Protein AF-A0A7X0X9N1-F1 (afdb_monomer_lite)

Radius of gyration: 16.99 Å; chains: 1; bounding box: 40×14×46 Å

Sequence (74 aa):
MAKISALFIAAIRIVQGVAGSYAALKLAIYGIAYMRKNQQKVEEAKEGMMNVFIGLAIVFLCEVIINIVKGAIQ

Secondary structure (DSSP, 8-state):
-HHHHHHHHHHHHHHHHHHHHHHHHHHHHHHHHHTSS-HHHHHHHHHHHHHHHHHHHHHHHHHHHHHHHHHHH-

pLDDT: mean 78.69, std 6.75, range [52.66, 86.25]

Foldseek 3Di:
DVVVVVVVVVVLVVVLVVLVVVLVVLLVVLVVQCPDPPVVSVVVSVVSNVVSVVSNVVSVVVVVVVVVVVVVVD

Structure (mmCIF, N/CA/C/O backbone):
data_AF-A0A7X0X9N1-F1
#
_entry.id   AF-A0A7X0X9N1-F1
#
loop_
_atom_site.group_PDB
_atom_site.id
_atom_site.type_symbol
_atom_site.label_atom_id
_atom_site.label_alt_id
_atom_site.label_comp_id
_atom_site.label_asym_id
_atom_site.label_entity_id
_atom_site.label_seq_id
_atom_site.pdbx_PDB_ins_code
_atom_site.Cartn_x
_atom_site.Cartn_y
_atom_site.Cartn_z
_atom_site.occupancy
_atom_site.B_iso_or_equiv
_atom_site.auth_seq_id
_atom_site.auth_comp_id
_atom_site.auth_asym_id
_atom_site.auth_atom_id
_atom_site.pdbx_PDB_model_num
ATOM 1 N N . MET A 1 1 ? 20.447 1.137 -20.234 1.00 54.44 1 MET A N 1
ATOM 2 C CA . MET A 1 1 ? 18.979 1.305 -20.165 1.00 54.44 1 MET A CA 1
ATOM 3 C C . MET A 1 1 ? 18.339 0.424 -19.085 1.00 54.44 1 MET A C 1
ATOM 5 O O . MET A 1 1 ? 17.834 0.981 -18.124 1.00 54.44 1 MET A O 1
ATOM 9 N N . ALA A 1 2 ? 18.440 -0.913 -19.147 1.00 64.50 2 ALA A N 1
ATOM 10 C CA . ALA A 1 2 ? 17.726 -1.827 -18.230 1.00 64.50 2 ALA A CA 1
ATOM 11 C C . ALA A 1 2 ? 18.075 -1.715 -16.725 1.00 64.50 2 ALA A C 1
ATOM 13 O O . ALA A 1 2 ? 17.212 -1.892 -15.872 1.00 64.50 2 ALA A O 1
ATOM 14 N N . LYS A 1 3 ? 19.331 -1.402 -16.369 1.00 71.00 3 LYS A N 1
ATOM 15 C CA . LYS A 1 3 ? 19.737 -1.264 -14.954 1.00 71.00 3 LYS A CA 1
ATOM 16 C C . LYS A 1 3 ? 19.171 -0.006 -14.285 1.00 71.00 3 LYS A C 1
ATOM 18 O O . LYS A 1 3 ? 18.855 -0.035 -13.103 1.00 71.00 3 LYS A O 1
ATOM 23 N N . ILE A 1 4 ? 19.031 1.082 -15.045 1.00 75.25 4 ILE A N 1
ATOM 24 C CA . ILE A 1 4 ? 18.513 2.360 -14.539 1.00 75.25 4 ILE A CA 1
ATOM 25 C C . ILE A 1 4 ? 17.006 2.241 -14.305 1.00 75.25 4 ILE A C 1
ATOM 27 O O . ILE A 1 4 ? 16.534 2.570 -13.222 1.00 75.25 4 ILE A O 1
ATOM 31 N N . SER A 1 5 ? 16.257 1.689 -15.265 1.00 73.69 5 SER A N 1
ATOM 32 C CA . SER A 1 5 ? 14.819 1.450 -15.093 1.00 73.69 5 SER A CA 1
ATOM 33 C C . SER A 1 5 ? 14.528 0.485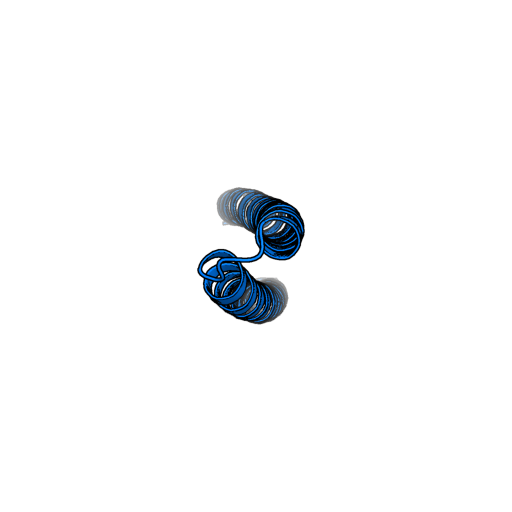 -13.939 1.00 73.69 5 SER A C 1
ATOM 35 O O . SER A 1 5 ? 13.633 0.753 -13.140 1.00 73.69 5 SER A O 1
ATOM 37 N N . ALA A 1 6 ? 15.319 -0.583 -13.779 1.00 78.00 6 ALA A N 1
ATOM 38 C CA . ALA A 1 6 ? 15.189 -1.507 -12.650 1.00 78.00 6 ALA A CA 1
ATOM 39 C C . ALA A 1 6 ? 15.388 -0.819 -11.287 1.00 78.00 6 ALA A C 1
ATOM 41 O O . ALA A 1 6 ? 14.643 -1.104 -10.350 1.00 78.00 6 ALA A O 1
ATOM 42 N N . LEU A 1 7 ? 16.338 0.118 -11.187 1.00 81.75 7 LEU A N 1
ATOM 43 C CA . LEU A 1 7 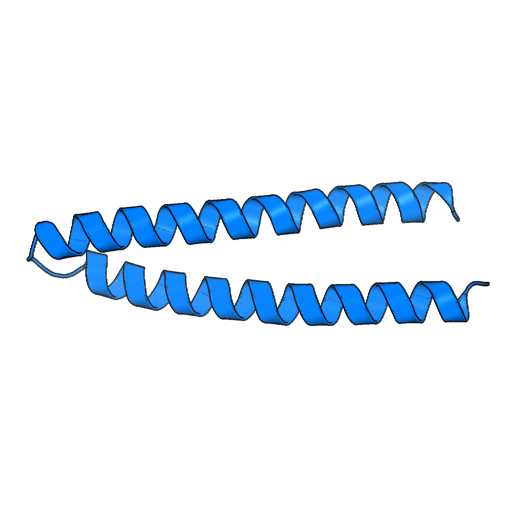? 16.570 0.900 -9.971 1.00 81.75 7 LEU A CA 1
ATOM 44 C C . LEU A 1 7 ? 15.352 1.772 -9.618 1.00 81.75 7 LEU A C 1
ATOM 46 O O . LEU A 1 7 ? 14.906 1.769 -8.472 1.00 81.75 7 LEU A O 1
ATOM 50 N N . PHE A 1 8 ? 14.770 2.466 -10.603 1.00 80.12 8 PHE A N 1
ATOM 51 C CA . PHE A 1 8 ? 13.562 3.277 -10.398 1.00 80.12 8 PHE A CA 1
ATOM 52 C C . PHE A 1 8 ? 12.358 2.427 -9.980 1.00 80.12 8 PHE A C 1
ATOM 54 O O . PHE A 1 8 ? 11.631 2.789 -9.057 1.00 80.12 8 PHE A O 1
ATOM 61 N N . ILE A 1 9 ? 12.171 1.264 -10.605 1.00 79.88 9 ILE A N 1
ATOM 62 C CA . ILE A 1 9 ? 11.100 0.326 -10.244 1.00 79.88 9 ILE A CA 1
ATOM 63 C C . ILE A 1 9 ? 11.281 -0.182 -8.807 1.00 79.88 9 ILE A C 1
ATOM 65 O O . ILE A 1 9 ? 10.303 -0.275 -8.063 1.00 79.88 9 ILE A O 1
ATOM 69 N N . ALA A 1 10 ? 12.514 -0.504 -8.405 1.00 81.69 10 ALA A N 1
ATOM 70 C CA . ALA A 1 10 ? 12.815 -0.936 -7.044 1.00 81.69 10 ALA A CA 1
ATOM 71 C C . ALA A 1 10 ? 12.510 0.169 -6.021 1.00 81.69 10 ALA A C 1
ATOM 73 O O . ALA A 1 10 ? 11.875 -0.105 -5.004 1.00 81.69 10 ALA A O 1
ATOM 74 N N . ALA A 1 11 ? 12.879 1.419 -6.318 1.00 83.44 11 ALA A N 1
ATOM 75 C CA . ALA A 1 11 ? 12.568 2.564 -5.464 1.00 83.44 11 ALA A CA 1
ATOM 76 C C . ALA A 1 11 ? 11.051 2.764 -5.296 1.00 83.44 11 ALA A C 1
ATOM 78 O O . ALA A 1 11 ? 10.573 2.918 -4.173 1.00 83.44 11 ALA A O 1
ATOM 79 N N . ILE A 1 12 ? 10.280 2.682 -6.386 1.00 83.69 12 ILE A N 1
ATOM 80 C CA . ILE A 1 12 ? 8.814 2.795 -6.329 1.00 83.69 12 ILE A CA 1
ATOM 81 C C . ILE A 1 12 ? 8.213 1.665 -5.489 1.00 83.69 12 ILE A C 1
ATOM 83 O O . ILE A 1 12 ? 7.363 1.929 -4.642 1.00 83.69 12 ILE A O 1
ATOM 87 N N . ARG A 1 13 ? 8.689 0.423 -5.647 1.00 81.81 13 ARG A N 1
ATOM 88 C CA . ARG A 1 13 ? 8.210 -0.708 -4.837 1.00 81.81 13 ARG A CA 1
ATOM 89 C C . ARG A 1 13 ? 8.487 -0.541 -3.348 1.00 81.81 13 ARG A C 1
ATOM 91 O O . ARG A 1 13 ? 7.645 -0.919 -2.538 1.00 81.81 13 ARG A O 1
ATOM 98 N N . ILE A 1 14 ? 9.630 0.036 -2.976 1.00 84.88 14 ILE A N 1
ATOM 99 C CA . ILE A 1 14 ? 9.926 0.350 -1.572 1.00 84.88 14 ILE A CA 1
ATOM 100 C C . ILE A 1 14 ? 8.904 1.359 -1.040 1.00 84.88 14 ILE A C 1
ATOM 102 O O . ILE A 1 14 ? 8.318 1.134 0.018 1.00 84.88 14 ILE A O 1
ATOM 106 N N . VAL A 1 15 ? 8.630 2.429 -1.792 1.00 85.62 15 VAL A N 1
ATOM 107 C CA . VAL A 1 15 ? 7.632 3.442 -1.406 1.00 85.62 15 VAL A CA 1
ATOM 108 C C . VAL A 1 15 ? 6.235 2.829 -1.288 1.00 85.62 15 VAL A C 1
ATOM 110 O O . VAL A 1 15 ? 5.546 3.084 -0.302 1.00 85.62 15 VAL A O 1
ATOM 113 N N . GLN A 1 16 ? 5.828 1.977 -2.231 1.00 82.69 16 GLN A N 1
ATOM 114 C CA . GLN A 1 16 ? 4.550 1.262 -2.165 1.00 82.69 16 GLN A CA 1
ATOM 115 C C . GLN A 1 16 ? 4.468 0.341 -0.946 1.00 82.69 16 GLN A C 1
ATOM 117 O O . GLN A 1 16 ? 3.441 0.316 -0.271 1.00 82.69 16 GLN A O 1
ATOM 122 N N . GLY A 1 17 ? 5.549 -0.375 -0.626 1.00 83.38 17 GLY A N 1
ATOM 123 C CA . GLY A 1 17 ? 5.619 -1.228 0.557 1.00 83.38 17 GLY A CA 1
ATOM 124 C C . GLY A 1 17 ? 5.441 -0.428 1.847 1.00 83.38 17 GLY A C 1
ATOM 125 O O . GLY A 1 17 ? 4.636 -0.803 2.700 1.00 83.38 17 GLY A O 1
ATOM 126 N N . VAL A 1 18 ? 6.119 0.717 1.970 1.00 85.62 18 VAL A N 1
ATOM 127 C CA . VAL A 1 18 ? 5.987 1.608 3.136 1.00 85.62 18 VAL A CA 1
ATOM 128 C C . VAL A 1 18 ? 4.579 2.206 3.214 1.00 85.62 18 VAL A C 1
ATOM 130 O O . VAL A 1 18 ? 3.970 2.196 4.284 1.00 85.62 18 VAL A O 1
ATOM 133 N N . ALA A 1 19 ? 4.028 2.666 2.089 1.00 83.38 19 ALA A N 1
ATOM 134 C CA . ALA A 1 19 ? 2.681 3.228 2.023 1.00 83.38 19 ALA A CA 1
ATOM 135 C C . ALA A 1 19 ? 1.605 2.193 2.387 1.00 83.38 19 ALA A C 1
ATOM 137 O O . ALA A 1 19 ? 0.721 2.482 3.194 1.00 83.38 19 ALA A O 1
ATOM 138 N N . GLY A 1 20 ? 1.708 0.971 1.857 1.00 83.38 20 GLY A N 1
ATOM 139 C CA . GLY A 1 20 ? 0.802 -0.132 2.178 1.00 83.38 20 GLY A CA 1
ATOM 140 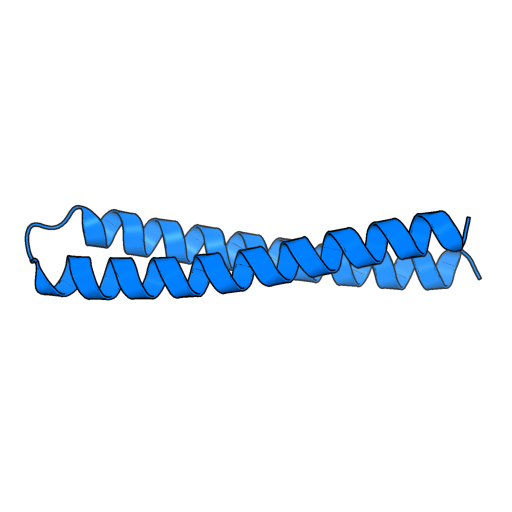C C . GLY A 1 20 ? 0.897 -0.556 3.645 1.00 83.38 20 GLY A C 1
ATOM 141 O O . GLY A 1 20 ? -0.127 -0.761 4.294 1.00 83.38 20 GLY A O 1
ATOM 142 N N . SER A 1 21 ? 2.110 -0.597 4.203 1.00 82.56 21 SER A N 1
ATOM 143 C CA . SER A 1 21 ? 2.334 -0.892 5.627 1.00 82.56 21 SER A CA 1
ATOM 144 C C . SER A 1 21 ? 1.711 0.176 6.531 1.00 82.56 21 SER A C 1
ATOM 146 O O . SER A 1 21 ? 1.028 -0.142 7.505 1.00 82.56 21 SER A O 1
ATOM 148 N N . TYR A 1 22 ? 1.892 1.454 6.189 1.00 81.12 22 TYR A N 1
ATOM 149 C CA . TYR A 1 22 ? 1.295 2.575 6.916 1.00 81.12 22 TYR A CA 1
ATOM 150 C C . TYR A 1 22 ? -0.238 2.563 6.837 1.00 81.12 22 TYR A C 1
ATOM 152 O O . TYR A 1 22 ? -0.922 2.781 7.841 1.00 81.12 22 TYR A O 1
ATOM 160 N N . ALA A 1 23 ? -0.785 2.252 5.661 1.00 82.19 23 ALA A N 1
ATOM 161 C CA . ALA A 1 23 ? -2.217 2.076 5.466 1.00 82.19 23 ALA A CA 1
ATOM 162 C C . ALA A 1 23 ? -2.770 0.921 6.315 1.00 82.19 23 ALA A C 1
ATOM 164 O O . ALA A 1 23 ? -3.780 1.102 6.992 1.00 82.19 23 ALA A O 1
ATOM 165 N N . ALA A 1 24 ? -2.084 -0.226 6.355 1.00 82.38 24 ALA A N 1
ATOM 166 C CA . ALA A 1 24 ? -2.477 -1.373 7.173 1.00 82.38 24 ALA A CA 1
ATOM 167 C C . ALA A 1 24 ? -2.504 -1.033 8.672 1.00 82.38 24 ALA A C 1
ATOM 169 O O . ALA A 1 24 ? -3.465 -1.372 9.364 1.00 82.38 24 ALA A O 1
ATOM 170 N N . LEU A 1 25 ? -1.498 -0.301 9.167 1.00 84.81 25 LEU A N 1
ATOM 171 C CA . LEU A 1 25 ? -1.457 0.156 10.559 1.00 84.81 25 LEU A CA 1
ATOM 172 C C . LEU A 1 25 ? -2.622 1.095 10.890 1.00 84.81 25 LEU A C 1
ATOM 174 O O . LEU A 1 25 ? -3.294 0.904 11.905 1.00 84.81 25 LEU A O 1
ATOM 178 N N . LYS A 1 26 ? -2.907 2.083 10.033 1.00 81.75 26 LYS A N 1
ATOM 179 C CA . LYS A 1 26 ? -4.057 2.976 10.237 1.00 81.75 26 LYS A CA 1
ATOM 180 C C . LYS A 1 26 ? -5.380 2.217 10.203 1.00 81.75 26 LYS A C 1
ATOM 182 O O . LYS A 1 26 ? -6.209 2.427 11.083 1.00 81.75 26 LYS A O 1
ATOM 187 N N . LEU A 1 27 ? -5.567 1.315 9.241 1.00 81.62 27 LEU A N 1
ATOM 188 C CA . LEU A 1 27 ? -6.755 0.461 9.160 1.00 81.62 27 LEU A CA 1
ATOM 189 C C . LEU A 1 27 ? -6.937 -0.388 10.420 1.00 81.62 27 LEU A C 1
ATOM 191 O O . LEU A 1 27 ? -8.056 -0.491 10.912 1.00 81.62 27 LEU A O 1
ATOM 195 N N . ALA A 1 28 ? -5.859 -0.939 10.982 1.00 80.81 28 ALA A N 1
ATOM 196 C CA . ALA A 1 28 ? -5.918 -1.692 12.232 1.00 80.81 28 ALA A CA 1
ATOM 197 C C . ALA A 1 28 ? -6.338 -0.809 13.419 1.00 80.81 28 ALA A C 1
ATOM 199 O O . ALA A 1 28 ? -7.219 -1.191 14.189 1.00 80.81 28 ALA A O 1
ATOM 200 N N . ILE A 1 29 ? -5.767 0.394 13.545 1.00 81.56 29 ILE A N 1
ATOM 201 C CA . ILE A 1 29 ? -6.121 1.3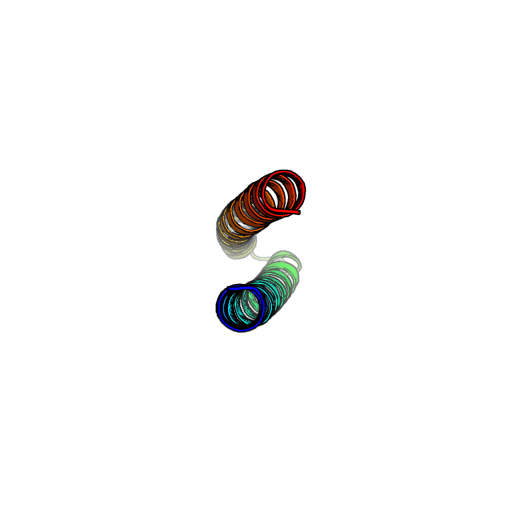45 14.612 1.00 81.56 29 ILE A CA 1
ATOM 202 C C . ILE A 1 29 ? -7.588 1.773 14.495 1.00 81.56 29 ILE A C 1
ATOM 204 O O . ILE A 1 29 ? -8.318 1.751 15.490 1.00 81.56 29 ILE A O 1
ATOM 208 N N . TYR A 1 30 ? -8.041 2.121 13.290 1.00 79.44 30 TYR A N 1
ATOM 209 C CA . TYR A 1 30 ? -9.433 2.497 13.060 1.00 79.44 30 TYR A CA 1
ATOM 210 C C . TYR A 1 30 ? -10.387 1.310 13.232 1.00 79.44 30 TYR A C 1
ATOM 212 O O . TYR A 1 30 ? -11.449 1.480 13.817 1.00 79.44 30 TYR A O 1
ATOM 220 N N . GLY A 1 31 ? -9.999 0.095 12.838 1.00 76.69 31 GLY A N 1
ATOM 221 C CA . GLY A 1 31 ? -10.781 -1.119 13.085 1.00 76.69 31 GLY A CA 1
ATOM 222 C C . GLY A 1 31 ? -10.965 -1.409 14.579 1.00 76.69 31 GLY A C 1
ATOM 223 O O . GLY A 1 31 ? -12.066 -1.734 15.021 1.00 76.69 31 GLY A O 1
ATOM 224 N N . ILE A 1 32 ? -9.920 -1.208 15.390 1.00 77.62 32 ILE A N 1
ATOM 225 C CA . ILE A 1 32 ? -10.016 -1.308 16.856 1.00 77.62 32 ILE A CA 1
ATOM 226 C C . ILE A 1 32 ? -10.918 -0.202 17.421 1.00 77.62 32 ILE A C 1
ATOM 228 O O . ILE A 1 32 ? -11.726 -0.457 18.317 1.00 77.62 32 ILE A O 1
ATOM 232 N N . ALA A 1 33 ? -10.816 1.024 16.900 1.00 74.69 33 ALA A N 1
ATOM 233 C CA . ALA A 1 33 ? -11.682 2.130 17.304 1.00 74.69 33 ALA A CA 1
ATOM 234 C C . ALA A 1 33 ? -13.157 1.895 16.927 1.00 74.69 33 ALA A C 1
ATOM 236 O O . ALA A 1 33 ? -14.038 2.226 17.721 1.00 74.69 33 ALA A O 1
ATOM 237 N N . TYR A 1 34 ? -13.418 1.255 15.785 1.00 70.50 34 TYR A N 1
ATOM 238 C CA . TYR A 1 34 ? -14.750 0.883 15.305 1.00 70.50 34 TYR A CA 1
ATOM 239 C C . TYR A 1 34 ? -15.447 -0.139 16.222 1.00 70.50 34 TYR A C 1
ATOM 241 O O . TYR A 1 34 ? -16.665 -0.125 16.356 1.00 70.50 34 TYR A O 1
ATOM 249 N N . MET A 1 35 ? -14.689 -0.987 16.927 1.00 74.44 35 MET A N 1
ATOM 250 C C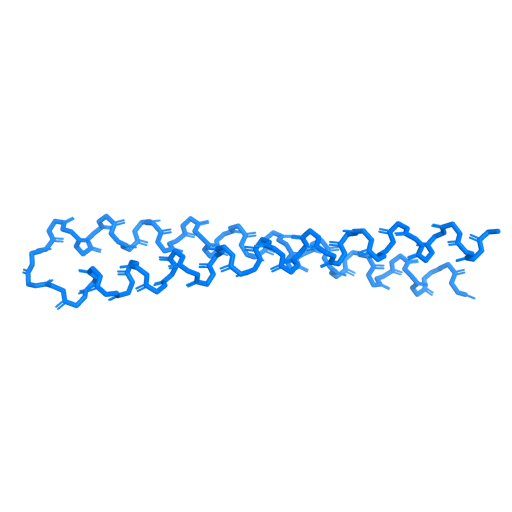A . MET A 1 35 ? -15.237 -1.951 17.895 1.00 74.44 35 MET A CA 1
ATOM 251 C C . MET A 1 35 ? -15.631 -1.328 19.250 1.00 74.44 35 MET A C 1
ATOM 253 O O . MET A 1 35 ? -16.141 -2.025 20.131 1.00 74.44 35 MET A O 1
ATOM 257 N N . ARG A 1 36 ? -15.411 -0.023 19.467 1.00 72.50 36 ARG A N 1
ATOM 258 C CA . ARG A 1 36 ? -15.805 0.657 20.713 1.00 72.50 36 ARG A CA 1
ATOM 259 C C . ARG A 1 36 ? -17.269 1.102 20.660 1.00 72.50 36 ARG A C 1
ATOM 261 O O . ARG A 1 36 ? -17.739 1.619 19.660 1.00 72.50 36 ARG A O 1
ATOM 268 N N . LYS A 1 37 ? -17.974 1.015 21.796 1.00 65.44 37 LYS A N 1
ATOM 269 C CA . LYS A 1 37 ? -19.395 1.413 21.933 1.00 65.44 37 LYS A CA 1
ATOM 270 C C . LYS A 1 37 ? -19.692 2.903 21.672 1.00 65.44 37 LYS A C 1
ATOM 272 O O . LYS A 1 37 ? -20.858 3.274 21.599 1.00 65.44 37 LYS A O 1
ATOM 277 N N . ASN A 1 38 ? -18.676 3.762 21.560 1.00 76.12 38 ASN A N 1
ATOM 278 C CA . ASN A 1 38 ? -18.877 5.197 21.373 1.00 76.12 38 ASN A CA 1
ATOM 279 C C . ASN A 1 38 ? -19.126 5.521 19.892 1.00 76.12 38 ASN A C 1
ATOM 281 O O . ASN A 1 38 ? -18.166 5.607 19.131 1.00 76.12 38 ASN A O 1
ATOM 285 N N . GLN A 1 39 ? -20.388 5.735 19.507 1.00 71.81 39 GLN A 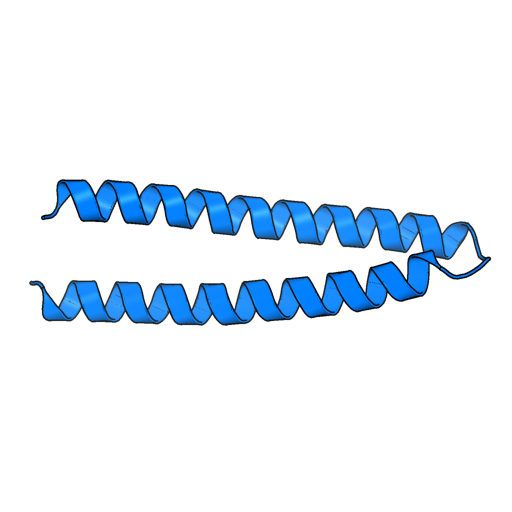N 1
ATOM 286 C CA . GLN A 1 39 ? -20.813 5.991 18.117 1.00 71.81 39 GLN A CA 1
ATOM 287 C C . GLN A 1 39 ? -19.996 7.098 17.425 1.00 71.81 39 GLN A C 1
ATOM 289 O O . GLN A 1 39 ? -19.591 6.945 16.280 1.00 71.81 39 GLN A O 1
ATOM 294 N N . GLN A 1 40 ? -19.632 8.155 18.151 1.00 73.81 40 GLN A N 1
ATOM 295 C CA . GLN A 1 40 ? -18.834 9.257 17.607 1.00 73.81 40 GLN A CA 1
ATOM 296 C C . GLN A 1 40 ? -17.424 8.822 17.152 1.00 73.81 40 GLN A C 1
ATOM 298 O O . GLN A 1 40 ? -16.921 9.280 16.134 1.00 73.81 40 GLN A O 1
ATOM 303 N N . LYS A 1 41 ? -16.798 7.871 17.862 1.00 68.81 41 LYS A N 1
ATOM 304 C CA . LYS A 1 41 ? -15.476 7.325 17.491 1.00 68.81 41 LYS A CA 1
ATOM 305 C C . LYS A 1 41 ? -15.562 6.300 16.361 1.00 68.81 41 LYS A C 1
ATOM 307 O O . LYS A 1 41 ? -14.571 6.059 15.681 1.00 68.81 41 LYS A O 1
ATOM 312 N N . VAL A 1 42 ? -16.730 5.685 16.183 1.00 74.94 42 VAL A N 1
ATOM 313 C CA . VAL A 1 42 ? -17.019 4.748 15.090 1.00 74.94 42 VAL A CA 1
ATOM 314 C C . VAL A 1 42 ? -17.123 5.509 13.769 1.00 74.94 42 VAL A C 1
ATOM 316 O O . VAL A 1 42 ? -16.597 5.049 12.757 1.00 74.94 42 VAL A O 1
ATOM 319 N N . GLU A 1 43 ? -17.750 6.684 13.785 1.00 77.94 43 GLU A N 1
ATOM 320 C CA . GLU A 1 43 ? -17.903 7.532 12.602 1.00 77.94 43 GLU A CA 1
ATOM 321 C C . GLU A 1 43 ? -16.562 8.129 12.151 1.00 77.94 43 GLU A C 1
ATOM 323 O O . GLU A 1 43 ? -16.181 7.943 10.996 1.00 77.94 43 GLU A O 1
ATOM 328 N N . GLU A 1 44 ? -15.768 8.678 13.080 1.00 76.88 44 GLU A N 1
ATOM 329 C CA . GLU A 1 44 ? -14.387 9.118 12.804 1.00 76.88 44 GLU A CA 1
ATOM 330 C C . GLU A 1 44 ? -13.503 7.974 12.282 1.00 76.88 44 GLU A C 1
ATOM 332 O O . GLU A 1 44 ? -12.702 8.153 11.362 1.00 76.88 44 GLU A O 1
ATOM 337 N N . ALA A 1 45 ? -13.647 6.772 12.850 1.00 76.44 45 ALA A N 1
ATOM 338 C CA . ALA A 1 45 ? -12.912 5.603 12.385 1.00 76.44 45 ALA A CA 1
ATOM 339 C C . ALA A 1 45 ? -13.320 5.197 10.966 1.00 76.44 45 ALA A C 1
ATOM 341 O O . ALA A 1 45 ? -12.456 4.855 10.160 1.00 76.44 45 ALA A O 1
ATOM 342 N N . LYS A 1 46 ? -14.611 5.264 10.631 1.00 75.88 46 LYS A N 1
ATOM 343 C CA . LYS A 1 46 ? -15.120 4.948 9.292 1.00 75.88 46 LYS A CA 1
ATOM 344 C C . LYS A 1 46 ? -14.611 5.945 8.252 1.00 75.88 46 LYS A C 1
ATOM 346 O O . LYS A 1 46 ? -14.190 5.533 7.172 1.00 75.88 46 LYS A O 1
ATOM 351 N N . GLU A 1 47 ? -14.599 7.230 8.587 1.00 82.25 47 GLU A N 1
ATOM 352 C CA . GLU A 1 47 ? -14.065 8.288 7.725 1.00 82.25 47 GLU A CA 1
ATOM 353 C C . GLU A 1 47 ? -12.547 8.134 7.528 1.00 82.25 47 GLU A C 1
ATOM 355 O O . GLU A 1 47 ? -12.039 8.160 6.403 1.00 82.25 47 GLU A O 1
ATOM 360 N N . GLY A 1 48 ? -11.823 7.841 8.614 1.00 79.06 48 GLY A N 1
ATOM 361 C CA . GLY A 1 48 ? -10.396 7.523 8.584 1.00 79.06 48 GLY A CA 1
ATOM 362 C C . GLY A 1 48 ? -10.075 6.294 7.728 1.00 79.06 48 GLY A C 1
ATOM 363 O O . GLY A 1 48 ? -9.146 6.332 6.919 1.00 79.06 48 GLY A O 1
ATOM 364 N N . MET A 1 49 ? -10.866 5.224 7.846 1.00 80.62 49 MET A N 1
ATOM 365 C CA . MET A 1 49 ? -10.745 4.029 7.004 1.00 80.62 49 MET A CA 1
ATOM 366 C C . MET A 1 49 ? -11.007 4.340 5.532 1.00 80.62 49 MET A C 1
ATOM 368 O O . MET A 1 49 ? -10.253 3.865 4.685 1.00 80.62 49 MET A O 1
ATOM 372 N N . MET A 1 50 ? -12.023 5.152 5.221 1.00 81.62 50 MET A N 1
ATOM 373 C CA . MET A 1 50 ? -12.342 5.550 3.846 1.00 81.62 50 MET A CA 1
ATOM 374 C C . MET A 1 50 ? -11.162 6.279 3.194 1.00 81.62 50 MET A C 1
ATOM 376 O O . MET A 1 50 ? -10.755 5.936 2.086 1.00 81.62 50 MET A O 1
ATOM 380 N N . ASN A 1 51 ? -10.545 7.220 3.912 1.00 85.69 51 ASN A N 1
ATOM 381 C CA . ASN A 1 51 ? -9.381 7.959 3.418 1.00 85.69 51 ASN A CA 1
ATOM 382 C C . ASN A 1 51 ? -8.170 7.049 3.175 1.00 85.69 51 ASN A C 1
ATOM 384 O O . ASN A 1 51 ? -7.470 7.192 2.170 1.00 85.69 51 ASN A O 1
ATOM 388 N N . VAL A 1 52 ? -7.933 6.083 4.068 1.00 85.06 52 VAL A N 1
ATOM 389 C CA . VAL A 1 52 ? -6.878 5.076 3.883 1.00 85.06 52 VAL A CA 1
ATOM 390 C C . VAL A 1 52 ? -7.169 4.203 2.663 1.00 85.06 52 VAL A C 1
ATOM 392 O O . VAL A 1 52 ? -6.261 3.931 1.879 1.00 85.06 52 VAL A O 1
ATOM 395 N N . PHE A 1 53 ? -8.426 3.806 2.468 1.00 83.44 53 PHE A N 1
ATOM 396 C CA . PHE A 1 53 ? -8.847 2.984 1.338 1.00 83.44 53 PHE A CA 1
ATOM 397 C C . PHE A 1 53 ? -8.675 3.712 -0.001 1.00 83.44 53 PHE A C 1
ATOM 399 O O . PHE A 1 53 ? -8.141 3.136 -0.947 1.00 83.44 53 PHE A O 1
ATOM 406 N N . ILE A 1 54 ? -9.045 4.994 -0.067 1.00 83.94 54 ILE A N 1
ATOM 407 C CA . ILE A 1 54 ? -8.842 5.843 -1.251 1.00 83.94 54 ILE A CA 1
ATOM 408 C C . ILE A 1 54 ? -7.347 5.969 -1.569 1.00 83.94 54 ILE A C 1
ATOM 410 O O . ILE A 1 54 ? -6.942 5.786 -2.717 1.00 83.94 54 ILE A O 1
ATOM 414 N N . GLY A 1 55 ? -6.510 6.214 -0.555 1.00 80.69 55 GLY A N 1
ATOM 415 C CA . GLY A 1 55 ? -5.057 6.255 -0.732 1.00 80.69 55 GLY A CA 1
ATOM 416 C C . GLY A 1 55 ? -4.498 4.939 -1.282 1.00 80.69 55 GLY A C 1
ATOM 417 O O . GLY A 1 55 ? -3.682 4.950 -2.204 1.00 80.69 55 GLY A O 1
ATOM 418 N N . LEU A 1 56 ? -4.983 3.802 -0.777 1.00 84.75 56 LEU A N 1
ATOM 419 C CA . LEU A 1 56 ? -4.576 2.478 -1.248 1.00 84.75 56 LEU A CA 1
ATOM 420 C C . LEU A 1 56 ? -5.019 2.218 -2.698 1.00 84.75 56 LEU A C 1
ATOM 422 O O . LEU A 1 56 ? -4.247 1.684 -3.493 1.00 84.75 56 LEU A O 1
ATOM 426 N N . ALA A 1 57 ? -6.233 2.640 -3.061 1.00 86.25 57 ALA A N 1
ATOM 427 C CA . ALA A 1 57 ? -6.766 2.509 -4.414 1.00 86.25 57 ALA A CA 1
ATOM 428 C C . ALA A 1 57 ? -5.932 3.291 -5.444 1.00 86.25 57 ALA A C 1
ATOM 430 O O . ALA A 1 57 ? -5.646 2.776 -6.525 1.00 86.25 57 ALA A O 1
ATOM 431 N N . ILE A 1 58 ? -5.475 4.498 -5.093 1.00 85.94 58 ILE A N 1
ATOM 432 C CA . ILE A 1 58 ? -4.579 5.299 -5.943 1.00 85.94 58 ILE A CA 1
ATOM 433 C C . ILE A 1 58 ? -3.240 4.580 -6.146 1.00 85.94 58 ILE A C 1
ATOM 435 O O . ILE A 1 58 ? -2.744 4.500 -7.270 1.00 85.94 58 ILE A O 1
ATOM 439 N N . VAL A 1 59 ? -2.664 4.014 -5.081 1.00 84.69 59 VAL A N 1
ATOM 440 C CA . VAL A 1 59 ? -1.403 3.260 -5.174 1.00 84.69 59 VAL A CA 1
ATOM 441 C C . VAL A 1 59 ? -1.550 2.041 -6.090 1.00 84.69 59 VAL A C 1
ATOM 443 O O . VAL A 1 59 ? -0.666 1.791 -6.912 1.00 84.69 59 VAL A O 1
ATOM 446 N N . PHE A 1 60 ? -2.675 1.326 -6.004 1.00 83.56 60 PHE A N 1
ATOM 447 C CA . PHE A 1 60 ? -2.982 0.210 -6.900 1.00 83.56 60 PHE A CA 1
ATOM 448 C C . PHE A 1 60 ? -3.137 0.651 -8.360 1.00 83.56 60 PHE A C 1
ATOM 450 O O . PHE A 1 60 ? -2.598 -0.004 -9.252 1.00 83.56 60 PHE A O 1
ATOM 457 N N . LEU A 1 61 ? -3.815 1.772 -8.620 1.00 85.62 61 LEU A N 1
ATOM 458 C CA . LEU A 1 61 ? -3.933 2.332 -9.971 1.00 85.62 61 LEU A CA 1
ATOM 459 C C . LEU A 1 61 ? -2.561 2.679 -10.564 1.00 85.62 61 LEU A C 1
ATOM 461 O O . LEU A 1 61 ? -2.286 2.343 -11.717 1.00 85.62 61 LEU A O 1
ATOM 465 N N . CYS A 1 62 ? -1.672 3.280 -9.771 1.00 83.12 62 CYS A N 1
ATOM 466 C CA . CYS A 1 62 ? -0.297 3.545 -10.192 1.00 83.12 62 CYS A CA 1
ATOM 467 C C . CYS A 1 62 ? 0.463 2.255 -10.542 1.00 83.12 62 CYS A C 1
ATOM 469 O O . CYS A 1 62 ? 1.218 2.235 -11.514 1.00 83.12 62 CYS A O 1
ATOM 471 N N . GLU A 1 63 ? 0.249 1.164 -9.803 1.00 82.50 63 GLU A N 1
ATOM 472 C CA . GLU A 1 63 ? 0.895 -0.120 -10.098 1.00 82.50 63 GLU A CA 1
ATOM 473 C C . GLU A 1 63 ? 0.444 -0.715 -11.436 1.00 82.50 63 GLU A C 1
ATOM 475 O O . GLU A 1 63 ? 1.273 -1.215 -12.203 1.00 82.50 63 GLU A O 1
ATOM 480 N N . VAL A 1 64 ? -0.850 -0.613 -11.751 1.00 85.38 64 VAL A N 1
ATOM 481 C CA . VAL A 1 64 ? -1.400 -1.050 -13.043 1.00 85.38 64 VAL A CA 1
ATOM 482 C C . VAL A 1 64 ? -0.736 -0.288 -14.190 1.00 85.38 64 VAL A C 1
ATOM 484 O O . VAL A 1 64 ? -0.268 -0.912 -15.144 1.00 85.38 64 VAL A O 1
ATOM 487 N N . ILE A 1 65 ? -0.614 1.038 -14.074 1.00 80.94 65 ILE A N 1
ATOM 488 C CA . ILE A 1 65 ? 0.047 1.874 -15.088 1.00 80.94 65 ILE A CA 1
ATOM 489 C C . ILE A 1 65 ? 1.508 1.448 -15.269 1.00 80.94 65 ILE A C 1
ATOM 491 O O . ILE A 1 65 ? 1.961 1.264 -16.397 1.00 80.94 65 ILE A O 1
ATOM 495 N N . ILE A 1 66 ? 2.246 1.231 -14.176 1.00 79.81 66 ILE A N 1
ATOM 496 C CA . ILE A 1 66 ? 3.649 0.798 -14.240 1.00 79.81 66 ILE A CA 1
ATOM 497 C C . ILE A 1 66 ? 3.778 -0.563 -14.932 1.00 79.81 66 ILE A C 1
ATOM 499 O O . ILE A 1 66 ? 4.707 -0.755 -15.717 1.00 79.81 66 ILE A O 1
ATOM 503 N N . ASN A 1 67 ? 2.875 -1.509 -14.669 1.00 82.38 67 ASN A N 1
ATOM 504 C CA . ASN A 1 67 ? 2.898 -2.814 -15.334 1.00 82.38 67 ASN A CA 1
ATOM 505 C C . ASN A 1 67 ? 2.596 -2.711 -16.833 1.00 82.38 67 ASN A C 1
ATOM 507 O O . ASN A 1 67 ? 3.267 -3.376 -17.621 1.00 82.38 67 ASN A O 1
ATOM 511 N N . ILE A 1 68 ? 1.663 -1.844 -17.238 1.00 82.25 68 ILE A N 1
ATOM 512 C CA . ILE A 1 68 ? 1.393 -1.572 -18.658 1.00 82.25 68 ILE A CA 1
ATOM 513 C C . ILE A 1 68 ? 2.632 -0.965 -19.329 1.00 82.25 68 ILE A C 1
ATOM 515 O O . ILE A 1 68 ? 3.058 -1.431 -20.383 1.00 82.25 68 ILE A O 1
ATOM 519 N N . VAL A 1 69 ? 3.259 0.028 -18.693 1.00 77.56 69 VAL A N 1
ATOM 520 C CA . VAL A 1 69 ? 4.477 0.674 -19.206 1.00 77.56 69 VAL A CA 1
ATOM 521 C C . VAL A 1 69 ? 5.639 -0.319 -19.302 1.00 77.56 69 VAL A C 1
ATOM 523 O O . VAL A 1 69 ? 6.366 -0.310 -20.290 1.00 77.56 69 VAL A O 1
ATOM 526 N N . LYS A 1 70 ? 5.805 -1.224 -18.330 1.00 73.50 70 LYS A N 1
ATOM 527 C CA . LYS A 1 70 ? 6.801 -2.306 -18.415 1.00 73.50 70 LYS A CA 1
ATOM 528 C C . LYS A 1 70 ? 6.549 -3.232 -19.602 1.00 73.50 70 LYS A C 1
ATOM 530 O O . LYS A 1 70 ? 7.503 -3.554 -20.299 1.00 73.50 70 LYS A O 1
ATOM 535 N N . GLY A 1 71 ? 5.296 -3.628 -19.829 1.00 74.69 71 GLY A N 1
ATOM 536 C CA . GLY A 1 71 ? 4.917 -4.479 -20.958 1.00 74.69 71 GLY A CA 1
ATOM 537 C C . GLY A 1 71 ? 5.114 -3.813 -22.322 1.00 74.69 71 GLY A C 1
ATOM 538 O O . GLY A 1 71 ? 5.334 -4.511 -23.300 1.00 74.69 71 GLY A O 1
ATOM 539 N N . ALA A 1 72 ? 5.073 -2.479 -22.385 1.00 70.81 72 ALA A N 1
ATOM 540 C CA . ALA A 1 72 ? 5.332 -1.714 -23.605 1.00 70.81 72 ALA A CA 1
ATOM 541 C C . ALA A 1 72 ? 6.826 -1.413 -23.858 1.00 70.81 72 ALA A C 1
ATOM 543 O O . ALA A 1 72 ? 7.184 -1.046 -24.974 1.00 70.81 72 ALA A O 1
ATOM 544 N N . ILE A 1 73 ? 7.680 -1.494 -22.827 1.00 63.59 73 ILE A N 1
ATOM 545 C CA . ILE A 1 73 ? 9.130 -1.218 -22.917 1.00 63.59 73 ILE A CA 1
ATOM 546 C C . ILE A 1 73 ? 9.958 -2.503 -23.125 1.00 63.59 73 ILE A C 1
ATOM 548 O O . ILE A 1 73 ? 11.096 -2.410 -23.590 1.00 63.59 73 ILE A O 1
ATOM 552 N N . GLN A 1 74 ? 9.429 -3.675 -22.748 1.00 52.66 74 GLN A N 1
ATOM 553 C CA . GLN A 1 74 ? 10.014 -4.981 -23.095 1.00 52.66 74 GLN A CA 1
ATOM 554 C C . GLN A 1 74 ? 9.878 -5.280 -24.586 1.00 52.66 74 GLN A C 1
ATOM 556 O O . GLN A 1 74 ? 10.829 -5.903 -25.107 1.00 52.66 74 GLN A O 1
#

Organism: NCBI:txid2713502